Protein AF-A0A838D8A0-F1 (afdb_monomer)

Radius of gyration: 12.7 Å; Cα contacts (8 Å, |Δi|>4): 14; chains: 1; bounding box: 36×26×31 Å

Mean predicted aligned error: 7.68 Å

Structure (mmCIF, N/CA/C/O backbone):
data_AF-A0A838D8A0-F1
#
_entry.id   AF-A0A838D8A0-F1
#
loop_
_atom_site.group_PDB
_atom_site.id
_atom_site.type_symbol
_atom_site.label_atom_id
_atom_site.label_alt_id
_atom_site.label_comp_id
_atom_site.label_asym_id
_atom_site.label_entity_id
_atom_site.label_seq_id
_atom_site.pdbx_PDB_ins_code
_atom_site.Cartn_x
_atom_site.Cartn_y
_atom_site.Cartn_z
_atom_site.occupancy
_atom_site.B_iso_or_equiv
_atom_site.auth_seq_id
_atom_site.auth_comp_id
_atom_site.auth_asym_id
_atom_site.auth_atom_id
_atom_site.pdbx_PDB_model_num
ATOM 1 N N . MET A 1 1 ? 27.305 1.695 -19.312 1.00 39.81 1 MET A N 1
ATOM 2 C CA . MET A 1 1 ? 25.939 2.252 -19.365 1.00 39.81 1 MET A CA 1
ATOM 3 C C . MET A 1 1 ? 25.393 2.210 -17.948 1.00 39.81 1 MET A C 1
ATOM 5 O O . MET A 1 1 ? 25.132 1.128 -17.448 1.00 39.81 1 MET A O 1
ATOM 9 N N . LYS A 1 2 ? 25.411 3.339 -17.229 1.00 43.50 2 LYS A N 1
ATOM 10 C CA . LYS A 1 2 ? 24.886 3.400 -15.859 1.00 43.50 2 LYS A CA 1
ATOM 11 C C . LYS A 1 2 ? 23.360 3.381 -15.966 1.00 43.50 2 LYS A C 1
ATOM 13 O O . LYS A 1 2 ? 22.793 4.334 -16.489 1.00 43.50 2 LYS A O 1
ATOM 18 N N . CYS A 1 3 ? 22.715 2.308 -15.515 1.00 54.03 3 CYS A N 1
ATOM 19 C CA . CYS A 1 3 ? 21.285 2.314 -15.211 1.00 54.03 3 CYS A CA 1
ATOM 20 C C . CYS A 1 3 ? 21.079 3.207 -13.977 1.00 54.03 3 CYS A C 1
ATOM 22 O O . CYS A 1 3 ? 21.070 2.729 -12.855 1.00 54.03 3 CYS A O 1
ATOM 24 N N . ILE A 1 4 ? 21.027 4.525 -14.174 1.00 51.53 4 ILE A N 1
ATOM 25 C CA . ILE A 1 4 ? 20.779 5.533 -13.119 1.00 51.53 4 ILE A CA 1
ATOM 26 C C . ILE A 1 4 ? 19.290 5.897 -12.995 1.00 51.53 4 ILE A C 1
ATOM 28 O O . ILE A 1 4 ? 18.951 6.869 -12.335 1.00 51.53 4 ILE A O 1
ATOM 32 N N . TYR A 1 5 ? 18.410 5.131 -13.643 1.00 51.41 5 TYR A N 1
ATOM 33 C CA . TYR A 1 5 ? 16.972 5.402 -13.730 1.00 51.41 5 TYR A CA 1
ATOM 34 C C . TYR A 1 5 ? 16.106 4.153 -13.524 1.00 51.41 5 TYR A C 1
ATOM 36 O O . TYR A 1 5 ? 14.955 4.122 -13.953 1.00 51.41 5 TYR A O 1
ATOM 44 N N . GLU A 1 6 ? 16.618 3.123 -1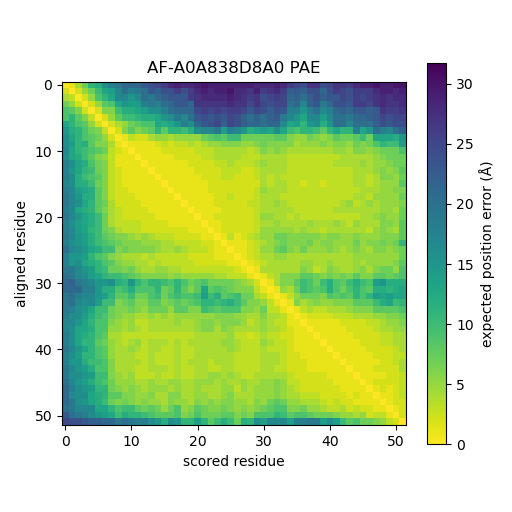2.851 1.00 54.06 6 GLU A N 1
ATOM 45 C CA . GLU A 1 6 ? 15.692 2.231 -12.158 1.00 54.06 6 GLU A CA 1
ATOM 46 C C . GLU A 1 6 ? 15.271 2.983 -10.905 1.00 54.06 6 GLU A C 1
ATOM 48 O O . GLU A 1 6 ? 16.024 3.100 -9.944 1.00 54.06 6 GLU A O 1
ATOM 53 N N . GLU A 1 7 ? 14.106 3.623 -10.990 1.00 58.81 7 GLU A N 1
ATOM 54 C CA . GLU A 1 7 ? 13.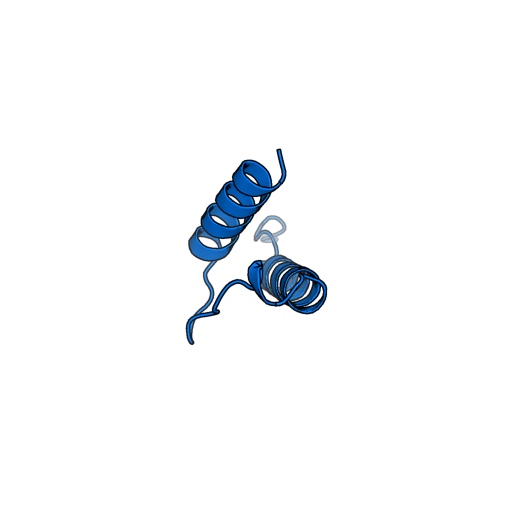400 4.129 -9.825 1.00 58.81 7 GLU A CA 1
ATOM 55 C C . GLU A 1 7 ? 13.392 3.005 -8.789 1.00 58.81 7 GLU A C 1
ATOM 57 O O . GLU A 1 7 ? 12.796 1.953 -9.038 1.00 58.81 7 GLU A O 1
ATOM 62 N N . ASP A 1 8 ? 14.151 3.209 -7.709 1.00 70.44 8 ASP A N 1
ATOM 63 C CA . ASP A 1 8 ? 14.554 2.152 -6.790 1.00 70.44 8 ASP A CA 1
ATOM 64 C C . ASP A 1 8 ? 13.289 1.576 -6.149 1.00 70.44 8 ASP A C 1
ATOM 66 O O . ASP A 1 8 ? 12.681 2.144 -5.235 1.00 70.44 8 ASP A O 1
ATOM 70 N N . THR A 1 9 ? 12.794 0.496 -6.753 1.00 73.94 9 THR A N 1
ATOM 71 C CA . THR A 1 9 ? 11.476 -0.068 -6.451 1.00 73.94 9 THR A CA 1
ATOM 72 C C . THR A 1 9 ? 11.452 -0.529 -4.997 1.00 73.94 9 THR A C 1
ATOM 74 O O . THR A 1 9 ? 10.431 -0.400 -4.320 1.00 73.94 9 THR A O 1
ATOM 77 N N . ASP A 1 10 ? 12.614 -0.924 -4.479 1.00 79.69 10 ASP A N 1
ATOM 78 C CA . ASP A 1 10 ? 12.860 -1.212 -3.074 1.00 79.69 10 ASP A CA 1
ATOM 79 C C . ASP A 1 10 ? 12.574 -0.019 -2.160 1.00 79.69 10 ASP A C 1
ATOM 81 O O . ASP A 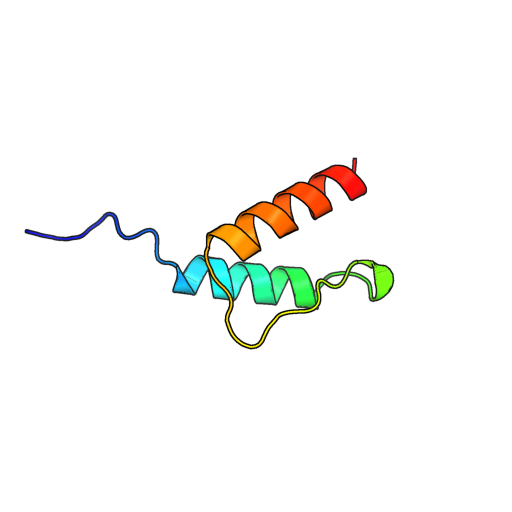1 10 ? 11.956 -0.187 -1.106 1.00 79.69 10 ASP A O 1
ATOM 85 N N . ASP A 1 11 ? 12.975 1.197 -2.530 1.00 83.94 11 ASP A N 1
ATOM 86 C CA . ASP A 1 11 ? 12.739 2.381 -1.702 1.00 83.94 11 ASP A CA 1
ATOM 87 C C . ASP A 1 11 ? 11.266 2.793 -1.699 1.00 83.94 11 ASP A C 1
ATOM 89 O O . ASP A 1 11 ? 10.726 3.140 -0.641 1.00 83.94 11 ASP A O 1
ATOM 93 N N . LYS A 1 12 ? 10.571 2.642 -2.833 1.00 81.81 12 LYS A N 1
ATOM 94 C CA . LYS A 1 12 ? 9.108 2.790 -2.895 1.00 81.81 12 LYS A CA 1
ATOM 95 C C . LYS A 1 12 ? 8.390 1.759 -2.031 1.00 81.81 12 LYS A C 1
ATOM 97 O O . LYS A 1 12 ? 7.484 2.122 -1.280 1.00 81.81 12 LYS A O 1
ATOM 102 N N . ILE A 1 13 ? 8.814 0.495 -2.077 1.00 82.75 13 ILE A N 1
ATOM 103 C CA . ILE A 1 13 ? 8.264 -0.573 -1.232 1.00 82.75 13 ILE A CA 1
ATOM 104 C C . ILE A 1 13 ? 8.493 -0.252 0.250 1.00 82.75 13 ILE A C 1
ATOM 106 O O . ILE A 1 13 ? 7.555 -0.311 1.049 1.00 82.75 13 ILE A O 1
ATOM 110 N N . LYS A 1 14 ? 9.711 0.145 0.640 1.00 85.62 14 LYS A N 1
ATOM 111 C CA . LYS A 1 14 ? 10.027 0.530 2.027 1.00 85.62 14 LYS A CA 1
ATOM 112 C C . LYS A 1 14 ? 9.164 1.699 2.495 1.00 85.62 14 LYS A C 1
ATOM 114 O O . LYS A 1 14 ? 8.670 1.673 3.625 1.00 85.62 14 LYS A O 1
A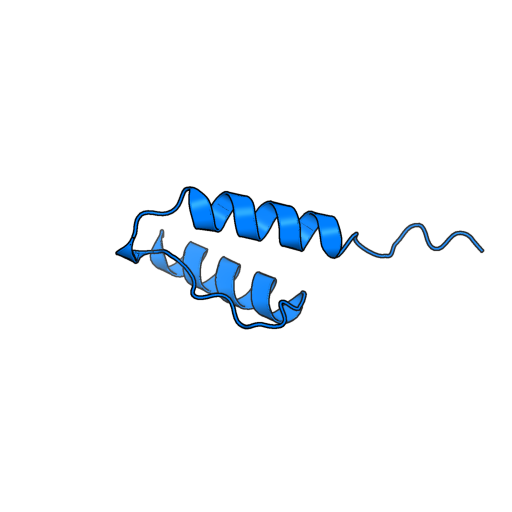TOM 119 N N . LEU A 1 15 ? 8.986 2.721 1.658 1.00 85.62 15 LEU A N 1
ATOM 120 C CA . LEU A 1 15 ? 8.152 3.877 1.974 1.00 85.62 15 LEU A CA 1
ATOM 121 C C . LEU A 1 15 ? 6.681 3.476 2.126 1.00 85.62 15 LEU A C 1
ATOM 123 O O . LEU A 1 15 ? 6.062 3.832 3.127 1.00 85.62 15 LEU A O 1
ATOM 127 N N . PHE A 1 16 ? 6.151 2.672 1.204 1.00 86.25 16 PHE A N 1
ATOM 128 C CA . PHE A 1 16 ? 4.795 2.134 1.282 1.00 86.25 16 PHE A CA 1
ATOM 129 C C . PHE A 1 16 ? 4.562 1.362 2.587 1.00 86.25 16 PHE A C 1
ATOM 131 O O . PHE A 1 16 ? 3.590 1.618 3.294 1.00 86.25 16 PHE A O 1
ATOM 138 N N . ILE A 1 17 ? 5.489 0.476 2.967 1.00 85.69 17 ILE A N 1
ATOM 139 C CA . ILE A 1 17 ? 5.409 -0.275 4.228 1.00 85.69 17 ILE A CA 1
ATOM 140 C C . ILE A 1 17 ? 5.398 0.674 5.434 1.00 85.69 17 ILE A C 1
ATOM 142 O O . ILE A 1 17 ? 4.642 0.450 6.381 1.00 85.69 17 ILE A O 1
ATOM 146 N N . LYS A 1 18 ? 6.221 1.731 5.426 1.00 89.12 18 LYS A N 1
ATOM 147 C CA . LYS A 1 18 ? 6.242 2.736 6.503 1.00 89.12 18 LYS A CA 1
ATOM 148 C C . LYS A 1 18 ? 4.910 3.475 6.606 1.00 89.12 18 LYS A C 1
ATOM 150 O O . LYS A 1 18 ? 4.366 3.544 7.703 1.00 89.12 18 LYS A O 1
ATOM 155 N N . ILE A 1 19 ? 4.375 3.965 5.487 1.00 86.94 19 ILE A N 1
ATOM 156 C CA . ILE A 1 19 ? 3.067 4.634 5.439 1.00 86.94 19 ILE A CA 1
ATOM 157 C C . ILE A 1 19 ? 1.994 3.689 5.984 1.00 86.94 19 ILE A C 1
ATOM 159 O O . ILE A 1 19 ? 1.295 4.031 6.932 1.00 86.94 19 ILE A O 1
ATOM 163 N N . ASN A 1 20 ? 1.944 2.454 5.483 1.00 86.94 20 ASN A N 1
ATOM 164 C CA . ASN A 1 20 ? 0.946 1.467 5.881 1.00 86.94 20 ASN A CA 1
ATOM 165 C C . ASN A 1 20 ? 0.999 1.104 7.379 1.00 86.94 20 ASN A C 1
ATOM 167 O O . ASN A 1 20 ? -0.020 0.800 7.997 1.00 86.94 20 ASN A O 1
ATOM 171 N N . LYS A 1 21 ? 2.183 1.157 8.006 1.00 88.00 21 LYS A N 1
ATOM 172 C CA . LYS A 1 21 ? 2.326 0.967 9.460 1.00 88.00 21 LYS A CA 1
ATOM 173 C C . LYS A 1 21 ? 1.763 2.129 10.280 1.00 88.00 21 LYS A C 1
ATOM 175 O O . LYS A 1 21 ? 1.316 1.882 11.398 1.00 88.00 21 LYS A O 1
ATOM 180 N N . LEU A 1 22 ? 1.814 3.349 9.748 1.00 89.38 22 LEU A N 1
ATOM 181 C CA . LEU A 1 22 ? 1.341 4.569 10.409 1.00 89.38 22 LEU A CA 1
ATOM 182 C C . LEU A 1 22 ? -0.162 4.804 10.220 1.00 89.38 22 LEU A C 1
ATOM 184 O O . LEU A 1 22 ? -0.751 5.575 10.975 1.00 89.38 22 LEU A O 1
ATOM 188 N N . LEU A 1 23 ? -0.784 4.145 9.239 1.00 86.44 23 LEU A N 1
ATOM 189 C CA . LEU A 1 23 ? -2.214 4.279 8.994 1.00 86.44 23 LEU A CA 1
ATOM 190 C C . LEU A 1 23 ? -3.056 3.671 10.135 1.00 86.44 23 LEU A C 1
ATOM 192 O O . LEU A 1 23 ? -2.704 2.612 10.679 1.00 86.44 23 LEU A O 1
ATOM 196 N N . PRO A 1 24 ? -4.197 4.306 10.474 1.00 87.44 24 PRO A N 1
ATOM 197 C CA . PRO A 1 24 ? -5.227 3.717 11.323 1.00 87.44 24 PRO A CA 1
ATOM 198 C C . PRO A 1 24 ? -5.647 2.344 10.805 1.00 87.44 24 PRO A C 1
ATOM 200 O O . PRO A 1 24 ? -5.571 2.076 9.608 1.00 87.44 24 PRO A O 1
ATOM 203 N N . ARG A 1 25 ? -6.122 1.474 11.702 1.00 85.25 25 ARG A N 1
ATOM 204 C CA . ARG A 1 25 ? -6.448 0.077 11.371 1.00 85.25 25 ARG A CA 1
ATOM 205 C C . ARG A 1 25 ? -7.402 -0.046 10.177 1.00 85.25 25 ARG A C 1
ATOM 207 O O . ARG A 1 25 ? -7.196 -0.933 9.360 1.00 85.25 25 ARG A O 1
ATOM 214 N N . ASP A 1 26 ? -8.353 0.874 10.061 1.00 83.81 26 ASP A N 1
ATOM 215 C CA . ASP A 1 26 ? -9.379 0.888 9.009 1.00 83.81 26 ASP A CA 1
ATOM 216 C C . ASP A 1 26 ? -8.853 1.366 7.645 1.00 83.81 26 ASP A C 1
ATOM 218 O O . ASP A 1 26 ? -9.481 1.129 6.619 1.00 83.81 26 ASP A O 1
ATOM 222 N N . LEU A 1 27 ? -7.686 2.017 7.625 1.00 82.44 27 LEU A N 1
ATOM 223 C CA . LEU A 1 27 ? -7.021 2.512 6.416 1.00 82.44 27 LEU A CA 1
ATOM 224 C C . LEU A 1 27 ? -5.797 1.671 6.034 1.00 82.44 27 LEU A C 1
ATOM 226 O O . LEU A 1 27 ? -5.117 1.982 5.055 1.00 82.44 27 LEU A O 1
ATOM 230 N N . LYS A 1 28 ? -5.492 0.611 6.793 1.00 85.38 28 LYS A N 1
ATOM 231 C CA . LYS A 1 28 ? -4.387 -0.287 6.460 1.00 85.38 28 LYS A CA 1
ATOM 232 C C . LYS A 1 28 ? -4.679 -1.025 5.165 1.00 85.38 28 LYS A C 1
ATOM 234 O O . LYS A 1 28 ? -5.750 -1.582 4.952 1.00 85.38 28 LYS A O 1
ATOM 239 N N . ILE A 1 29 ? -3.673 -1.051 4.309 1.00 84.12 29 ILE A N 1
ATOM 240 C CA . ILE A 1 29 ? -3.697 -1.733 3.030 1.00 84.12 29 ILE A CA 1
ATOM 241 C C . ILE A 1 29 ? -3.143 -3.136 3.252 1.00 84.12 29 ILE A C 1
ATOM 243 O O . ILE A 1 29 ? -1.969 -3.300 3.597 1.00 84.12 29 ILE A O 1
ATOM 247 N N . ASP A 1 30 ? -3.973 -4.152 3.035 1.00 78.75 30 ASP A N 1
ATOM 248 C CA . ASP A 1 30 ? -3.507 -5.534 3.053 1.00 78.75 30 ASP A CA 1
ATOM 249 C C . ASP A 1 30 ? -2.483 -5.746 1.940 1.00 78.75 30 ASP A C 1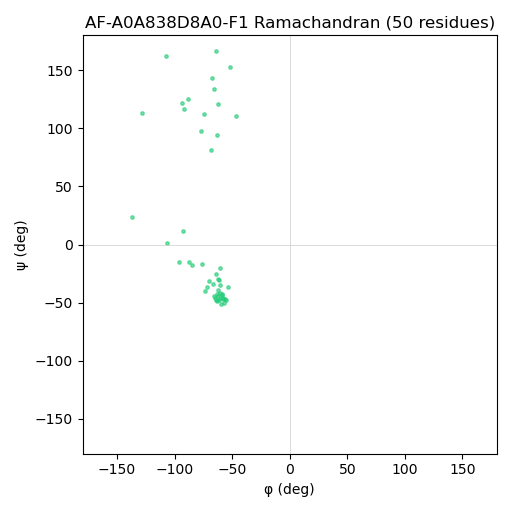
ATOM 251 O O . ASP A 1 30 ? -2.748 -5.518 0.753 1.00 78.75 30 ASP A O 1
ATOM 255 N N . SER A 1 31 ? -1.283 -6.153 2.345 1.00 69.19 31 SER A N 1
ATOM 256 C CA . SER A 1 31 ? -0.199 -6.411 1.412 1.00 69.19 31 SER A CA 1
ATOM 257 C C . SER A 1 31 ? -0.260 -7.861 0.938 1.00 69.19 31 SER A C 1
ATOM 259 O O . SER A 1 31 ? -0.208 -8.765 1.775 1.00 69.19 31 SER A O 1
ATOM 261 N N . PRO A 1 32 ? -0.298 -8.118 -0.380 1.00 72.94 32 PRO A N 1
ATOM 262 C CA . PRO A 1 32 ? -0.055 -9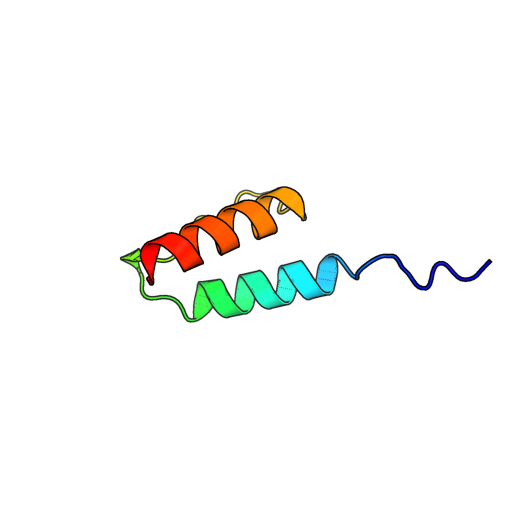.452 -0.907 1.00 72.94 32 PRO A CA 1
ATOM 263 C C . PRO A 1 32 ? 1.387 -9.893 -0.612 1.00 72.94 32 PRO A C 1
ATOM 265 O O . PRO A 1 32 ? 2.253 -9.082 -0.271 1.00 72.94 32 PRO A O 1
ATOM 268 N N . THR A 1 33 ? 1.654 -11.186 -0.795 1.00 69.62 33 THR A N 1
ATOM 269 C CA . THR A 1 33 ? 2.995 -11.789 -0.691 1.00 69.62 33 THR A CA 1
ATOM 270 C C . THR A 1 33 ? 4.002 -11.214 -1.688 1.00 69.62 33 THR A C 1
ATOM 272 O O . THR A 1 33 ? 5.202 -11.313 -1.448 1.00 69.62 33 THR A O 1
ATOM 275 N N . MET A 1 34 ? 3.539 -10.588 -2.775 1.00 74.69 34 MET A N 1
ATOM 276 C CA . MET A 1 34 ? 4.382 -9.913 -3.761 1.00 74.69 34 MET A CA 1
ATOM 277 C C . MET A 1 34 ? 3.878 -8.488 -4.004 1.00 74.69 34 MET A C 1
ATOM 279 O O . MET A 1 34 ? 2.793 -8.292 -4.551 1.00 74.69 34 MET A O 1
ATOM 283 N N . ILE A 1 35 ? 4.674 -7.498 -3.599 1.00 79.00 35 ILE A N 1
ATOM 284 C CA . ILE A 1 35 ? 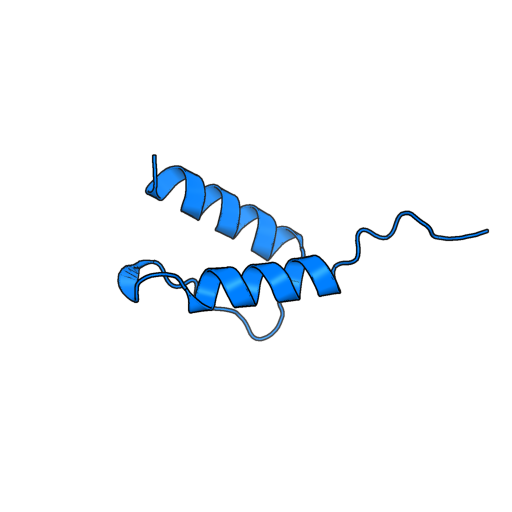4.389 -6.076 -3.809 1.00 79.00 35 ILE A CA 1
ATOM 285 C C . ILE A 1 35 ? 5.079 -5.633 -5.098 1.00 79.00 35 ILE A C 1
ATOM 287 O O . ILE A 1 35 ? 6.298 -5.729 -5.213 1.00 79.00 35 ILE A O 1
ATOM 291 N N . THR A 1 36 ? 4.305 -5.129 -6.055 1.00 82.75 36 THR A N 1
ATOM 292 C CA . THR A 1 36 ? 4.823 -4.519 -7.286 1.00 82.75 36 THR A CA 1
ATOM 293 C C . THR A 1 36 ? 4.646 -3.005 -7.247 1.00 82.75 36 THR A C 1
ATOM 295 O O . THR A 1 36 ? 3.826 -2.481 -6.488 1.00 82.75 36 THR A O 1
ATOM 298 N N . LYS A 1 37 ? 5.383 -2.290 -8.099 1.00 81.69 37 LYS A N 1
ATOM 299 C CA . LYS A 1 37 ? 5.225 -0.841 -8.259 1.00 81.69 37 LYS A CA 1
ATOM 300 C C . LYS A 1 37 ? 3.777 -0.455 -8.605 1.00 81.69 37 LYS A C 1
ATOM 302 O O . LYS A 1 37 ? 3.199 0.372 -7.910 1.00 81.69 37 LYS A O 1
ATOM 307 N N . ASP A 1 38 ? 3.159 -1.131 -9.577 1.00 83.88 38 ASP A N 1
ATOM 308 C CA . ASP A 1 38 ? 1.767 -0.861 -9.978 1.00 83.88 38 ASP A CA 1
ATOM 309 C C . ASP A 1 38 ? 0.765 -1.080 -8.837 1.00 83.88 38 ASP A C 1
ATOM 311 O O . ASP A 1 38 ? -0.231 -0.363 -8.715 1.00 83.88 38 ASP A O 1
ATOM 315 N N . PHE A 1 39 ? 1.022 -2.070 -7.974 1.00 85.62 39 PHE A N 1
ATOM 316 C CA . PHE A 1 39 ? 0.202 -2.292 -6.788 1.00 85.62 39 PHE A CA 1
ATOM 317 C C . PHE A 1 39 ? 0.291 -1.104 -5.824 1.00 85.62 39 PHE A C 1
ATOM 319 O O . PHE A 1 39 ? -0.745 -0.622 -5.363 1.00 85.62 39 PHE A O 1
ATOM 326 N N . ILE A 1 40 ? 1.508 -0.630 -5.535 1.00 84.44 40 ILE A N 1
ATOM 327 C CA . ILE A 1 40 ? 1.741 0.520 -4.651 1.00 84.44 40 ILE A CA 1
ATOM 328 C C . ILE A 1 40 ? 1.047 1.757 -5.213 1.00 84.44 40 ILE A C 1
ATOM 330 O O . ILE A 1 40 ? 0.261 2.377 -4.500 1.00 84.44 40 ILE A O 1
ATOM 334 N N . ASP A 1 41 ? 1.279 2.072 -6.487 1.00 85.94 41 ASP A N 1
ATOM 335 C CA . ASP A 1 41 ? 0.750 3.278 -7.123 1.00 85.94 41 ASP A CA 1
ATOM 336 C C . ASP A 1 41 ? -0.791 3.281 -7.096 1.00 85.94 41 ASP A C 1
ATOM 338 O O . ASP A 1 41 ? -1.410 4.247 -6.646 1.00 85.94 41 ASP A O 1
ATOM 342 N N . LYS A 1 42 ? -1.435 2.156 -7.446 1.00 87.62 42 LYS A N 1
ATOM 343 C CA . LYS A 1 42 ? -2.901 2.022 -7.378 1.00 87.62 42 LYS A CA 1
ATOM 344 C C . LYS A 1 42 ? -3.440 2.174 -5.955 1.00 87.62 42 LYS A C 1
ATOM 346 O O . LYS A 1 42 ? -4.522 2.726 -5.751 1.00 87.62 42 LYS A O 1
ATOM 351 N N . ARG A 1 43 ? -2.744 1.627 -4.958 1.00 86.56 43 ARG A N 1
ATOM 352 C CA . ARG A 1 43 ? -3.194 1.687 -3.562 1.00 86.56 43 ARG A CA 1
ATOM 353 C C . ARG A 1 43 ? -3.014 3.074 -2.961 1.00 86.56 43 ARG A C 1
ATOM 355 O O . ARG A 1 43 ? -3.926 3.519 -2.274 1.00 86.56 43 ARG A O 1
ATOM 362 N N . LEU A 1 44 ? -1.906 3.751 -3.254 1.00 84.38 44 LEU A N 1
ATOM 363 C CA . LEU A 1 44 ? -1.681 5.134 -2.837 1.00 84.38 44 LEU A CA 1
ATOM 364 C C . LEU A 1 44 ? -2.706 6.079 -3.469 1.00 84.38 44 LEU A C 1
ATOM 366 O O . LEU A 1 44 ? -3.287 6.878 -2.746 1.00 84.38 44 LEU A O 1
ATOM 370 N N . TYR A 1 45 ? 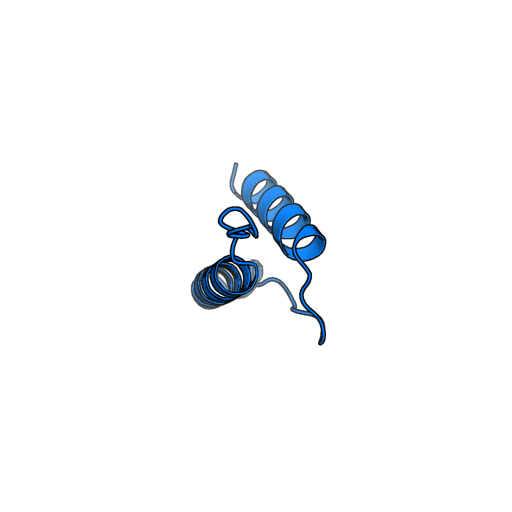-3.012 5.916 -4.759 1.00 86.75 45 TYR A N 1
ATOM 371 C CA . TYR A 1 45 ? -4.055 6.701 -5.426 1.00 86.75 45 TYR A CA 1
ATOM 372 C C . TYR A 1 45 ? -5.430 6.545 -4.754 1.00 86.75 45 TYR A C 1
ATOM 374 O O . TYR A 1 45 ? -6.110 7.524 -4.464 1.00 86.75 45 TYR A O 1
ATOM 382 N N . ASN A 1 46 ? -5.831 5.307 -4.439 1.00 84.25 46 ASN A N 1
ATOM 383 C CA . ASN A 1 46 ? -7.090 5.066 -3.726 1.00 84.25 46 ASN A CA 1
ATOM 384 C C . ASN A 1 46 ? -7.068 5.616 -2.292 1.00 84.25 46 ASN A C 1
ATOM 386 O O . ASN A 1 46 ? -8.101 6.034 -1.784 1.00 84.25 46 ASN A O 1
ATOM 390 N N . LEU A 1 47 ? -5.914 5.578 -1.620 1.00 83.94 47 LEU A N 1
ATOM 391 C CA . LEU A 1 47 ? -5.762 6.133 -0.279 1.00 83.94 47 LEU A CA 1
ATOM 392 C C . LEU A 1 47 ? -5.921 7.657 -0.299 1.00 83.94 47 LEU A C 1
ATOM 394 O O . LEU A 1 47 ? -6.640 8.189 0.537 1.00 83.94 47 LEU A O 1
ATOM 398 N N . GLU A 1 48 ? -5.301 8.337 -1.263 1.00 83.75 48 GLU A N 1
ATOM 399 C CA . GLU A 1 48 ? -5.457 9.778 -1.478 1.00 83.75 48 GLU A CA 1
ATOM 400 C C . GLU A 1 48 ? -6.926 10.145 -1.732 1.00 83.75 48 GLU A C 1
ATOM 402 O O . GLU A 1 48 ? -7.455 11.028 -1.064 1.00 83.75 48 GLU A O 1
ATOM 407 N N . ALA A 1 49 ? -7.616 9.401 -2.603 1.00 83.88 49 ALA A N 1
ATOM 408 C CA . ALA A 1 49 ? -9.034 9.619 -2.899 1.00 83.88 49 ALA A CA 1
ATOM 409 C C . ALA A 1 49 ? -9.973 9.386 -1.699 1.00 83.88 49 ALA A C 1
ATOM 411 O O . ALA A 1 49 ? -11.065 9.939 -1.675 1.00 83.88 49 ALA A O 1
ATOM 412 N N . ASN A 1 50 ? -9.575 8.564 -0.724 1.00 77.56 50 ASN A N 1
ATOM 413 C CA . ASN A 1 50 ? -10.346 8.327 0.502 1.00 77.56 50 ASN A CA 1
ATOM 414 C C . ASN A 1 50 ? -10.029 9.335 1.623 1.00 77.56 50 ASN A C 1
ATOM 416 O O . ASN A 1 50 ? -10.746 9.370 2.623 1.00 77.56 50 ASN A O 1
ATOM 420 N N . LEU A 1 51 ? -8.930 10.089 1.507 1.00 77.50 51 LEU A N 1
ATOM 421 C CA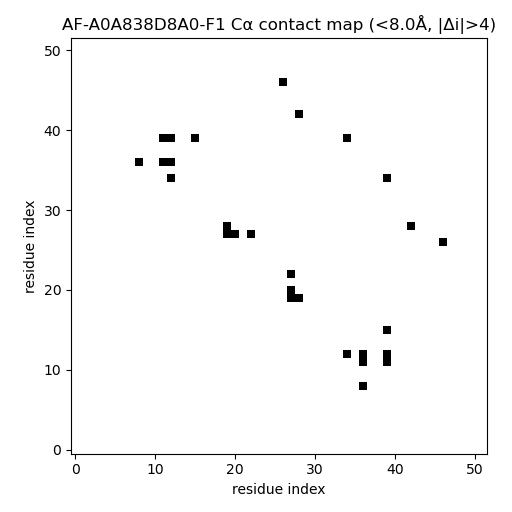 . LEU A 1 51 ? -8.515 11.116 2.469 1.00 77.50 51 LEU A CA 1
ATOM 422 C C . LEU A 1 51 ? -8.954 12.535 2.063 1.00 77.50 51 LEU A C 1
ATOM 424 O O . LEU A 1 51 ? -8.887 13.431 2.907 1.00 77.50 51 LEU A O 1
ATOM 428 N N . GLY A 1 52 ? -9.356 12.739 0.803 1.00 57.28 52 GLY A N 1
ATOM 429 C CA . GLY A 1 52 ? -9.936 13.984 0.275 1.00 57.28 52 GLY A CA 1
ATOM 430 C C . GLY A 1 52 ? -11.458 13.981 0.285 1.00 57.28 52 GLY A C 1
ATOM 431 O O . GLY A 1 52 ? -12.022 15.094 0.373 1.00 57.28 52 GLY A O 1
#

pLDDT: mean 77.81, std 12.49, range [39.81, 89.38]

Secondary structure (DSSP, 8-state):
-----S--HHHHHHHHHHHHHHS-GGGPPPPPSS--HHHHHHHHHHHHHHH-

Solvent-accessible surface area (backbone atoms only — not comparable to full-atom values): 3414 Å² total; per-residue (Å²): 135,84,82,83,74,68,72,58,60,66,58,54,49,53,50,49,54,53,52,43,69,72,40,55,82,92,68,44,70,87,75,65,100,72,85,49,70,71,56,51,54,57,50,50,53,52,48,53,66,74,74,109

Sequence (52 aa):
MKCIYEEDTDDKIKLFIKINKLLPRDLKIDSPTMITKDFIDKRLYNLEANLG

Foldseek 3Di:
DDPPPPPPQVVLVVVLVVVLVPDDPVLRDDDDPDDDPVNSVVSVVVSVVVVD